Protein AF-V2UEG2-F1 (afdb_monomer_lite)

Organism: NCBI:txid1120928

Radius of gyration: 18.32 Å; chains: 1; bounding box: 55×62×31 Å

Structure (mmCIF, N/CA/C/O backbone):
data_AF-V2UEG2-F1
#
_entry.id   AF-V2UEG2-F1
#
loop_
_atom_site.group_PDB
_atom_site.id
_atom_site.type_symbol
_atom_site.label_atom_id
_atom_site.label_alt_id
_atom_site.label_comp_id
_atom_site.label_asym_id
_atom_site.label_entity_id
_atom_site.label_seq_id
_atom_site.pdbx_PDB_ins_code
_atom_site.Cartn_x
_atom_site.Cartn_y
_atom_site.Cartn_z
_atom_site.occupancy
_atom_site.B_iso_or_equiv
_atom_site.auth_seq_id
_atom_site.auth_comp_id
_atom_site.auth_asym_id
_atom_site.auth_atom_id
_atom_site.pdbx_PDB_model_num
ATOM 1 N N . MET A 1 1 ? 42.027 -47.191 -9.253 1.00 40.72 1 MET A N 1
ATOM 2 C CA . MET A 1 1 ? 41.447 -46.029 -9.965 1.00 40.72 1 MET A CA 1
ATOM 3 C C . MET A 1 1 ? 40.354 -45.423 -9.092 1.00 40.72 1 MET A C 1
ATOM 5 O O . MET A 1 1 ? 39.322 -46.053 -8.906 1.00 40.72 1 MET A O 1
ATOM 9 N N . LYS A 1 2 ? 40.618 -44.278 -8.452 1.00 39.53 2 LYS A N 1
ATOM 10 C CA . LYS A 1 2 ? 39.733 -43.663 -7.448 1.00 39.53 2 LYS A CA 1
ATOM 11 C C . LYS A 1 2 ? 38.808 -42.677 -8.174 1.00 39.53 2 LYS A C 1
ATOM 13 O O . LYS A 1 2 ? 39.273 -41.645 -8.643 1.00 39.53 2 LYS A O 1
ATOM 18 N N . LYS A 1 3 ? 37.536 -43.040 -8.358 1.00 46.53 3 LYS A N 1
ATOM 19 C CA . LYS A 1 3 ? 36.532 -42.182 -9.007 1.00 46.53 3 LYS A CA 1
ATOM 20 C C . LYS A 1 3 ? 36.117 -41.096 -8.013 1.00 46.53 3 LYS A C 1
ATOM 22 O O . LYS A 1 3 ? 35.485 -41.405 -7.009 1.00 46.53 3 LYS A O 1
ATOM 27 N N . ILE A 1 4 ? 36.515 -39.852 -8.263 1.00 55.88 4 ILE A N 1
ATOM 28 C CA . ILE A 1 4 ? 36.034 -38.689 -7.512 1.00 55.88 4 ILE A CA 1
ATOM 29 C C . ILE A 1 4 ? 34.680 -38.315 -8.117 1.00 55.88 4 ILE A C 1
ATOM 31 O O . ILE A 1 4 ? 34.604 -37.914 -9.276 1.00 55.88 4 ILE A O 1
ATOM 35 N N . LEU A 1 5 ? 33.610 -38.527 -7.351 1.00 55.69 5 LEU A N 1
ATOM 36 C CA . LEU A 1 5 ? 32.267 -38.074 -7.698 1.00 55.69 5 LEU A CA 1
ATOM 37 C C . LEU A 1 5 ? 32.170 -36.587 -7.331 1.00 55.69 5 LEU A C 1
ATOM 39 O O . LEU A 1 5 ? 32.090 -36.238 -6.154 1.00 55.69 5 LEU A O 1
ATOM 43 N N . THR A 1 6 ? 32.217 -35.708 -8.326 1.00 53.50 6 THR A N 1
ATOM 44 C CA . THR A 1 6 ? 31.997 -34.272 -8.130 1.00 53.50 6 THR A CA 1
ATOM 45 C C . THR A 1 6 ? 30.493 -34.021 -8.023 1.00 53.50 6 THR A C 1
ATOM 47 O O . THR A 1 6 ? 29.777 -34.094 -9.020 1.00 53.50 6 THR A O 1
ATOM 50 N N . ILE A 1 7 ? 29.997 -33.760 -6.813 1.00 62.03 7 ILE A N 1
ATOM 51 C CA . ILE A 1 7 ? 28.609 -33.340 -6.580 1.00 62.03 7 ILE A CA 1
ATOM 52 C C . ILE A 1 7 ? 28.526 -31.839 -6.873 1.00 62.03 7 ILE A C 1
ATOM 54 O O . ILE A 1 7 ? 29.073 -31.021 -6.135 1.00 62.03 7 ILE A O 1
ATOM 58 N N . LEU A 1 8 ? 27.859 -31.480 -7.971 1.00 59.78 8 LEU A N 1
ATOM 59 C CA . LEU A 1 8 ? 27.563 -30.096 -8.332 1.00 59.78 8 LEU A CA 1
ATOM 60 C C . LEU A 1 8 ? 26.366 -29.619 -7.492 1.00 59.78 8 LEU A C 1
ATOM 62 O O . LEU A 1 8 ? 25.219 -29.948 -7.787 1.00 59.78 8 LEU A O 1
ATOM 66 N N . ALA A 1 9 ? 26.630 -28.884 -6.412 1.00 56.66 9 ALA A N 1
ATOM 67 C CA . ALA A 1 9 ? 25.587 -28.256 -5.608 1.00 56.66 9 ALA A CA 1
ATOM 68 C C . ALA A 1 9 ? 25.004 -27.054 -6.371 1.00 56.66 9 ALA A C 1
ATOM 70 O O . ALA A 1 9 ? 25.629 -25.998 -6.454 1.00 56.66 9 ALA A O 1
ATOM 71 N N . LEU A 1 10 ? 23.807 -27.218 -6.939 1.00 53.31 10 LEU A N 1
ATOM 72 C CA . LEU A 1 10 ? 23.018 -26.110 -7.474 1.00 53.31 10 LEU A CA 1
ATOM 73 C C . LEU A 1 10 ? 22.504 -25.285 -6.284 1.00 53.31 10 LEU A C 1
ATOM 75 O O . LEU A 1 10 ? 21.533 -25.657 -5.626 1.00 53.31 10 LEU A O 1
ATOM 79 N N . THR A 1 11 ? 23.174 -24.182 -5.959 1.00 50.84 11 THR A N 1
ATOM 80 C CA . THR A 1 11 ? 22.665 -23.232 -4.968 1.00 50.84 11 THR A CA 1
ATOM 81 C C . THR A 1 11 ? 21.447 -22.532 -5.560 1.00 50.84 11 THR A C 1
ATOM 83 O O . THR A 1 11 ? 21.584 -21.632 -6.389 1.00 50.84 11 THR A O 1
ATOM 86 N N . ILE A 1 12 ? 20.247 -22.958 -5.162 1.00 57.19 12 ILE A N 1
ATOM 87 C CA . ILE A 1 12 ? 19.021 -22.202 -5.419 1.00 57.19 12 ILE A CA 1
ATOM 88 C C . ILE A 1 12 ? 19.115 -20.943 -4.559 1.00 57.19 12 ILE A C 1
ATOM 90 O O . ILE A 1 12 ? 18.884 -20.980 -3.351 1.00 57.19 12 ILE A O 1
ATOM 94 N N . SER A 1 13 ? 19.514 -19.834 -5.173 1.00 50.00 13 SER A N 1
ATOM 95 C CA . SER A 1 13 ? 19.483 -18.519 -4.544 1.00 50.00 13 SER A CA 1
ATOM 96 C C . SER A 1 13 ? 18.024 -18.153 -4.288 1.00 50.00 13 SER A C 1
ATOM 98 O O . SER A 1 13 ? 17.331 -17.686 -5.189 1.00 50.00 13 SER A O 1
ATOM 100 N N . THR A 1 14 ? 17.530 -18.377 -3.071 1.00 54.19 14 THR A N 1
ATOM 101 C CA . THR A 1 14 ? 16.260 -17.793 -2.647 1.00 54.19 14 THR A CA 1
ATOM 102 C C . THR A 1 14 ? 16.480 -16.288 -2.545 1.00 54.19 14 THR A C 1
ATOM 104 O O . THR A 1 14 ? 17.110 -15.782 -1.617 1.00 54.19 14 THR A O 1
ATOM 107 N N . SER A 1 15 ? 16.018 -15.545 -3.550 1.00 58.00 15 SER A N 1
ATOM 108 C CA . SER A 1 15 ? 15.988 -14.089 -3.494 1.00 58.00 15 SER A CA 1
ATOM 109 C C . SER A 1 15 ? 15.008 -13.680 -2.396 1.00 58.00 15 SER A C 1
ATOM 111 O O . SER A 1 15 ? 13.806 -13.571 -2.624 1.00 58.00 15 SER A O 1
ATOM 113 N N . SER A 1 16 ? 15.517 -13.513 -1.175 1.00 62.62 16 SER A N 1
ATOM 114 C CA . SER A 1 16 ? 14.750 -12.950 -0.072 1.00 62.62 16 SER A CA 1
ATOM 115 C C . SER A 1 16 ? 14.523 -11.472 -0.368 1.00 62.62 16 SER A C 1
ATOM 117 O O . SER A 1 16 ? 15.428 -10.643 -0.260 1.00 62.62 16 SER A O 1
ATOM 119 N N . PHE A 1 17 ? 13.314 -11.141 -0.809 1.00 77.69 17 PHE A N 1
ATOM 120 C CA . PHE A 1 17 ? 12.877 -9.760 -0.926 1.00 77.69 17 PHE A CA 1
ATOM 121 C C . PHE A 1 17 ? 12.668 -9.212 0.487 1.00 77.69 17 PHE A C 1
ATOM 123 O O . PHE A 1 17 ? 11.684 -9.551 1.145 1.00 77.69 17 PHE A O 1
ATOM 130 N N . ALA A 1 18 ? 13.608 -8.397 0.974 1.00 72.06 18 ALA A N 1
ATOM 131 C CA . ALA A 1 18 ? 13.537 -7.821 2.315 1.00 72.06 18 ALA A CA 1
ATOM 132 C C . ALA A 1 18 ? 12.163 -7.162 2.559 1.00 72.06 18 ALA A C 1
ATOM 134 O O . ALA A 1 18 ? 11.683 -6.385 1.736 1.00 72.06 18 ALA A O 1
ATOM 135 N N . GLY A 1 19 ? 11.514 -7.525 3.669 1.00 87.25 19 GLY A N 1
ATOM 136 C CA . GLY A 1 19 ? 10.193 -7.033 4.070 1.00 87.25 19 GLY A CA 1
ATOM 137 C C . GLY A 1 19 ? 8.987 -7.647 3.351 1.00 87.25 19 GLY A C 1
ATOM 138 O O . GLY A 1 19 ? 7.872 -7.503 3.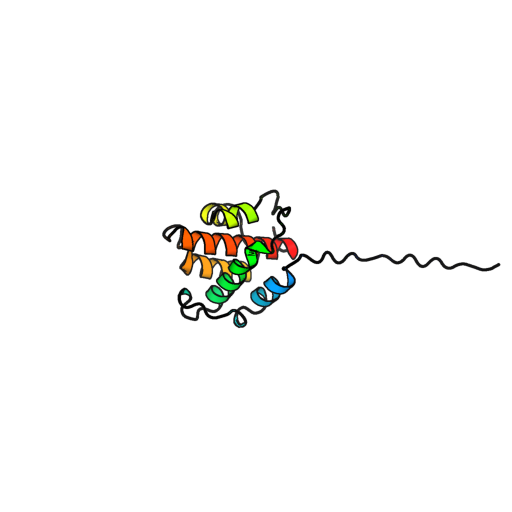847 1.00 87.25 19 GLY A O 1
ATOM 139 N N . LEU A 1 20 ? 9.165 -8.374 2.240 1.00 94.19 20 LEU A N 1
ATOM 140 C CA . LEU A 1 20 ? 8.052 -9.067 1.580 1.00 94.19 20 LEU A CA 1
ATOM 141 C C . LEU A 1 20 ? 7.390 -10.119 2.492 1.00 94.19 20 LEU A C 1
ATOM 143 O O . LEU A 1 20 ? 6.160 -10.152 2.528 1.00 94.19 20 LEU A O 1
ATOM 147 N N . PRO A 1 21 ? 8.123 -10.946 3.271 1.00 94.75 21 PRO A N 1
ATOM 148 C CA . PRO A 1 21 ? 7.489 -11.890 4.194 1.00 94.75 21 PRO A CA 1
ATOM 149 C C . PRO A 1 21 ? 6.563 -11.210 5.213 1.00 94.75 21 PRO A C 1
ATOM 151 O O . PRO A 1 21 ? 5.473 -11.709 5.491 1.00 94.75 21 PRO A O 1
ATOM 154 N N . GLU A 1 22 ? 6.959 -10.056 5.749 1.00 95.44 22 GLU A N 1
ATOM 155 C CA . GLU A 1 22 ? 6.161 -9.258 6.687 1.00 95.44 22 GLU A CA 1
ATOM 156 C C . GLU A 1 22 ? 4.905 -8.686 6.024 1.00 95.44 22 GLU A C 1
ATOM 158 O O . GLU A 1 22 ? 3.807 -8.812 6.575 1.00 95.44 22 GLU A O 1
ATOM 163 N N . MET A 1 23 ? 5.040 -8.149 4.810 1.00 97.56 23 MET A N 1
ATOM 164 C CA . MET A 1 23 ? 3.906 -7.673 4.014 1.00 97.56 23 MET A CA 1
ATOM 165 C C . MET A 1 23 ? 2.911 -8.808 3.751 1.00 97.56 23 MET A C 1
ATOM 167 O O . MET A 1 23 ? 1.704 -8.647 3.944 1.00 97.56 23 MET A O 1
ATOM 171 N N . MET A 1 24 ? 3.421 -9.990 3.395 1.00 97.81 24 MET A N 1
ATOM 172 C CA . MET A 1 24 ? 2.609 -11.168 3.102 1.00 97.81 24 MET A CA 1
ATOM 173 C C . MET A 1 24 ? 1.849 -11.698 4.319 1.00 97.81 24 MET A C 1
ATOM 175 O O . MET A 1 24 ? 0.755 -12.231 4.145 1.00 97.81 24 MET A O 1
ATOM 179 N N . LYS A 1 25 ? 2.349 -11.520 5.551 1.00 97.56 25 LYS A N 1
ATOM 180 C CA . LYS A 1 25 ? 1.587 -11.866 6.768 1.00 97.56 25 LYS A CA 1
ATOM 181 C C . LYS A 1 25 ? 0.282 -11.068 6.842 1.00 97.56 25 LYS A C 1
ATOM 183 O O . LYS A 1 25 ? -0.774 -11.656 7.064 1.00 97.56 25 LYS A O 1
ATOM 188 N N . VAL A 1 26 ? 0.346 -9.757 6.597 1.00 98.25 26 VAL A N 1
ATOM 189 C CA . VAL A 1 26 ? -0.833 -8.873 6.599 1.00 98.25 26 VAL A CA 1
ATOM 190 C C . VAL A 1 26 ? -1.719 -9.134 5.383 1.00 98.25 26 VAL A C 1
ATOM 192 O O . VAL A 1 26 ? -2.930 -9.272 5.530 1.00 98.25 26 VAL A O 1
ATOM 195 N N . TYR A 1 27 ? -1.130 -9.257 4.191 1.00 98.38 27 TYR A N 1
ATOM 196 C CA . TYR A 1 27 ? -1.874 -9.521 2.956 1.00 98.38 27 TYR A CA 1
ATOM 197 C C . TYR A 1 27 ? -2.634 -10.858 3.014 1.00 98.38 27 TYR A C 1
ATOM 199 O O . TYR A 1 27 ? -3.793 -10.949 2.610 1.00 98.38 27 TYR A O 1
ATOM 207 N N . ASN A 1 28 ? -2.022 -11.912 3.561 1.00 98.19 28 ASN A N 1
ATOM 208 C CA . ASN A 1 28 ? -2.672 -13.218 3.690 1.00 98.19 28 ASN A CA 1
ATOM 209 C C . ASN A 1 28 ? -3.680 -13.274 4.837 1.00 98.19 28 ASN A C 1
ATOM 211 O O . ASN A 1 28 ? -4.658 -14.013 4.732 1.00 98.19 28 ASN A O 1
ATOM 215 N N . ASN A 1 29 ? -3.478 -12.487 5.893 1.00 97.94 29 ASN A N 1
ATOM 216 C CA . ASN A 1 29 ? -4.379 -12.428 7.034 1.00 97.94 29 ASN A CA 1
ATOM 217 C C . ASN A 1 29 ? -4.720 -10.978 7.427 1.00 97.94 29 ASN A C 1
ATOM 219 O O . ASN A 1 29 ? -4.227 -10.484 8.440 1.00 97.94 29 ASN A O 1
ATOM 223 N N . PRO A 1 30 ? -5.637 -10.304 6.707 1.00 97.62 30 PRO A N 1
ATOM 224 C CA . PRO A 1 30 ? -6.036 -8.927 7.015 1.00 97.62 30 PRO A CA 1
ATOM 225 C C . PRO A 1 30 ? -6.512 -8.701 8.462 1.00 97.62 30 PRO A C 1
ATOM 227 O O . PRO A 1 30 ? -6.411 -7.597 8.992 1.00 97.62 30 PRO A O 1
ATOM 230 N N . LYS A 1 31 ? -7.001 -9.749 9.143 1.00 97.56 31 LYS A N 1
ATOM 231 C CA . LYS A 1 31 ? -7.436 -9.683 10.548 1.00 97.56 31 LYS A CA 1
ATOM 232 C C . LYS A 1 31 ? -6.283 -9.512 11.541 1.00 97.56 31 LYS A C 1
ATOM 234 O O . LYS A 1 31 ? -6.545 -9.123 12.674 1.00 97.56 31 LYS A O 1
ATOM 239 N N . SER A 1 32 ? -5.037 -9.794 11.151 1.00 96.69 32 SER A N 1
ATOM 240 C CA . SER A 1 32 ? -3.870 -9.558 12.009 1.00 96.69 32 SER A CA 1
ATOM 241 C C . SER A 1 32 ? -3.443 -8.089 12.047 1.00 96.69 32 SER A C 1
ATOM 243 O O . SER A 1 32 ? -2.551 -7.737 12.815 1.00 96.69 32 SER A O 1
ATOM 245 N N . ALA A 1 33 ? -4.024 -7.235 11.199 1.00 97.81 33 ALA A N 1
ATOM 246 C CA . ALA A 1 33 ? -3.688 -5.823 11.159 1.00 97.81 33 ALA A CA 1
ATOM 247 C C . ALA A 1 33 ? -4.180 -5.090 12.424 1.00 97.81 33 ALA A C 1
ATOM 249 O O . ALA A 1 33 ? -5.322 -5.304 12.849 1.00 97.81 33 ALA A O 1
ATOM 250 N N . PRO A 1 34 ? -3.365 -4.194 13.013 1.00 97.69 34 PRO A N 1
ATOM 251 C CA . PRO A 1 34 ? -3.799 -3.349 14.120 1.00 97.69 34 PRO A CA 1
ATOM 252 C C . PRO A 1 34 ? -5.017 -2.499 13.751 1.00 97.69 34 PRO A C 1
ATOM 254 O O . PRO A 1 34 ? -5.160 -2.052 12.612 1.00 97.69 34 PRO A O 1
ATOM 257 N N . GLN A 1 35 ? -5.889 -2.233 14.725 1.00 97.88 35 GLN A N 1
ATOM 258 C CA . GLN A 1 35 ? -7.028 -1.347 14.502 1.00 97.88 35 GLN A CA 1
ATOM 259 C C . GLN A 1 35 ? -6.579 0.110 14.385 1.00 97.88 35 GLN A C 1
ATOM 261 O O . GLN A 1 35 ? -5.861 0.625 15.239 1.00 97.88 35 GLN A O 1
ATOM 266 N N . VAL A 1 36 ? -7.080 0.790 13.357 1.00 97.69 36 VAL A N 1
ATOM 267 C CA . VAL A 1 36 ? -6.874 2.217 13.120 1.00 97.69 36 VAL A CA 1
ATOM 268 C C . VAL A 1 36 ? -8.212 2.926 13.285 1.00 97.69 36 VAL A C 1
ATOM 270 O O . VAL A 1 36 ? -9.207 2.545 12.667 1.00 97.69 36 VAL A O 1
ATOM 273 N N . ALA A 1 37 ? -8.254 3.971 14.116 1.00 97.69 37 ALA A N 1
ATOM 274 C CA . ALA A 1 37 ? -9.499 4.662 14.461 1.00 97.69 37 ALA A CA 1
ATOM 275 C C . ALA A 1 37 ? -10.271 5.144 13.217 1.00 97.69 37 ALA A C 1
ATOM 277 O O . ALA A 1 37 ? -11.474 4.909 13.097 1.00 97.69 37 ALA A O 1
ATOM 278 N N . THR A 1 38 ? -9.564 5.733 12.248 1.00 96.69 38 THR A N 1
ATOM 279 C CA . THR A 1 38 ? -10.136 6.222 10.982 1.00 96.69 38 THR A CA 1
ATOM 280 C C . THR A 1 38 ? -10.805 5.117 10.161 1.00 96.69 38 THR A C 1
ATOM 282 O O . THR A 1 38 ? -11.784 5.388 9.473 1.00 96.69 38 THR A O 1
ATOM 285 N N . CYS A 1 39 ? -10.345 3.870 10.283 1.00 97.88 39 CYS A N 1
ATOM 286 C CA . CYS A 1 39 ? -10.898 2.721 9.570 1.00 97.88 39 CYS A CA 1
ATOM 287 C C . CYS A 1 39 ? -12.184 2.163 10.195 1.00 97.88 39 CYS A C 1
ATOM 289 O O . CYS A 1 39 ? -12.777 1.251 9.625 1.00 97.88 39 CYS A O 1
ATOM 291 N N . LYS A 1 40 ? -12.632 2.657 11.361 1.00 96.56 40 LYS A N 1
ATOM 292 C CA . LYS A 1 40 ? -13.911 2.270 11.995 1.00 96.56 40 LYS A CA 1
ATOM 293 C C . LYS A 1 40 ? -14.141 0.746 12.058 1.00 96.56 40 LYS A C 1
ATOM 295 O O . LYS A 1 40 ? -15.232 0.263 11.775 1.00 96.56 40 LYS A O 1
ATOM 300 N N . ARG A 1 41 ? -13.105 -0.016 12.436 1.00 96.19 41 ARG A N 1
ATOM 301 C CA . ARG A 1 41 ? -13.093 -1.499 12.500 1.00 96.19 41 ARG A CA 1
ATOM 302 C C . ARG A 1 41 ? -13.227 -2.230 11.152 1.00 96.19 41 ARG A C 1
ATOM 304 O O . ARG A 1 41 ? -13.321 -3.454 11.155 1.00 96.19 41 ARG A O 1
ATOM 311 N N . ASN A 1 42 ? -13.170 -1.540 10.013 1.00 98.38 42 ASN A N 1
ATOM 312 C CA . ASN A 1 42 ? -13.089 -2.187 8.705 1.00 98.38 42 ASN A CA 1
ATOM 313 C C . ASN A 1 42 ? -11.753 -2.941 8.577 1.00 98.38 42 ASN A C 1
ATOM 315 O O . ASN A 1 42 ? -10.678 -2.337 8.602 1.00 98.38 42 ASN A O 1
ATOM 319 N N . THR A 1 43 ? -11.826 -4.268 8.448 1.00 98.50 43 THR A N 1
ATOM 320 C CA . THR A 1 43 ? -10.650 -5.147 8.384 1.00 98.50 43 THR A CA 1
ATOM 321 C C . THR A 1 43 ? -9.746 -4.836 7.193 1.00 98.50 43 THR A C 1
ATOM 323 O O . THR A 1 43 ? -8.532 -4.794 7.365 1.00 98.50 43 THR A O 1
ATOM 326 N N . GLN A 1 44 ? -10.314 -4.573 6.014 1.00 98.69 44 GLN A N 1
ATOM 327 C CA . GLN A 1 44 ? -9.526 -4.286 4.813 1.00 98.69 44 GLN A CA 1
ATOM 328 C C . GLN A 1 44 ? -8.834 -2.927 4.909 1.00 98.69 44 GLN A C 1
ATOM 330 O O . GLN A 1 44 ? -7.665 -2.819 4.568 1.00 98.69 44 GLN A O 1
ATOM 335 N N . CYS A 1 45 ? -9.500 -1.915 5.471 1.00 98.75 45 CYS A N 1
ATOM 336 C CA . CYS A 1 45 ? -8.878 -0.614 5.720 1.00 98.75 45 CYS A CA 1
ATOM 337 C C . CYS A 1 45 ? -7.723 -0.725 6.727 1.00 98.75 45 CYS A C 1
ATOM 339 O O . CYS A 1 45 ? -6.641 -0.197 6.483 1.00 98.75 45 CYS A O 1
ATOM 341 N N . ASN A 1 46 ? -7.911 -1.454 7.836 1.00 98.81 46 ASN A N 1
ATOM 342 C CA . ASN A 1 46 ? -6.837 -1.681 8.812 1.00 98.81 46 ASN A CA 1
ATOM 343 C C . ASN A 1 46 ? -5.634 -2.382 8.166 1.00 98.81 46 ASN A C 1
ATOM 345 O O . ASN A 1 46 ? -4.492 -1.971 8.369 1.00 98.81 46 ASN A O 1
ATOM 349 N N . ALA A 1 47 ? -5.889 -3.414 7.358 1.00 98.81 47 ALA A N 1
ATOM 350 C CA . ALA A 1 47 ? -4.853 -4.128 6.622 1.00 98.81 47 ALA A CA 1
ATOM 351 C C . ALA A 1 47 ? -4.160 -3.241 5.584 1.00 98.81 47 ALA A C 1
ATOM 353 O O . ALA A 1 47 ? -2.934 -3.249 5.512 1.00 98.81 47 ALA A O 1
ATOM 354 N N . PHE A 1 48 ? -4.911 -2.419 4.852 1.00 98.88 48 PHE A N 1
ATOM 355 C CA . PHE A 1 48 ? -4.359 -1.443 3.921 1.00 98.88 48 PHE A CA 1
ATOM 356 C C . PHE A 1 48 ? -3.413 -0.463 4.624 1.00 98.88 48 PHE A C 1
ATOM 358 O O . PHE A 1 48 ? -2.298 -0.262 4.156 1.00 98.88 48 PHE A O 1
ATOM 365 N N . VAL A 1 49 ? -3.791 0.088 5.784 1.00 98.81 49 VAL A N 1
ATOM 366 C CA . VAL A 1 49 ? -2.904 0.976 6.562 1.00 98.81 49 VAL A CA 1
ATOM 367 C C . VAL A 1 49 ? -1.667 0.230 7.066 1.00 98.81 49 VAL A C 1
ATOM 369 O O . VAL A 1 49 ? -0.554 0.752 7.003 1.00 98.81 49 VAL A O 1
ATOM 372 N N . ALA A 1 50 ? -1.832 -1.003 7.547 1.00 98.69 50 ALA A N 1
ATOM 373 C CA . ALA A 1 50 ? -0.715 -1.824 8.007 1.00 98.69 50 ALA A CA 1
ATOM 374 C C . ALA A 1 50 ? 0.267 -2.169 6.871 1.00 98.69 50 ALA A C 1
ATOM 376 O O . ALA A 1 50 ? 1.473 -2.240 7.106 1.00 98.69 50 ALA A O 1
ATOM 377 N N . LEU A 1 51 ? -0.228 -2.347 5.644 1.00 98.81 51 LEU A N 1
ATOM 378 C CA . LEU A 1 51 ? 0.594 -2.486 4.442 1.00 98.81 51 LEU A CA 1
ATOM 379 C C . LEU A 1 51 ? 1.242 -1.157 4.052 1.00 98.81 51 LEU A C 1
ATOM 381 O O . LEU A 1 51 ? 2.450 -1.127 3.848 1.00 98.81 51 LEU A O 1
ATOM 385 N N . ALA A 1 52 ? 0.491 -0.053 4.028 1.00 98.75 52 ALA A N 1
ATOM 386 C CA . ALA A 1 52 ? 1.011 1.276 3.715 1.00 98.75 52 ALA A CA 1
ATOM 387 C C . ALA A 1 52 ? 2.208 1.639 4.605 1.00 98.75 52 ALA A C 1
ATOM 389 O O . ALA A 1 52 ? 3.224 2.105 4.102 1.00 98.75 52 ALA A O 1
ATOM 390 N N . ASN A 1 53 ? 2.161 1.319 5.901 1.00 98.44 53 ASN A N 1
ATOM 391 C CA . ASN A 1 53 ? 3.271 1.547 6.835 1.00 98.44 53 ASN A CA 1
ATOM 392 C C . ASN A 1 53 ? 4.563 0.775 6.495 1.00 98.44 53 ASN A C 1
ATOM 394 O O . ASN A 1 53 ? 5.627 1.112 7.010 1.00 98.44 53 ASN A O 1
ATOM 398 N N . GLN A 1 54 ? 4.501 -0.232 5.622 1.00 98.31 54 GLN A N 1
ATOM 399 C CA . GLN A 1 54 ? 5.649 -1.038 5.196 1.00 98.31 54 GLN A CA 1
ATOM 400 C C . GLN A 1 54 ? 6.291 -0.543 3.889 1.00 98.31 54 GLN A C 1
ATOM 402 O O . GLN A 1 54 ? 7.271 -1.133 3.438 1.00 98.31 54 GLN A O 1
ATOM 407 N N . TRP A 1 55 ? 5.817 0.561 3.294 1.00 98.19 55 TRP A N 1
ATOM 408 C CA . TRP A 1 55 ? 6.321 1.080 2.009 1.00 98.19 55 TRP A CA 1
ATOM 409 C C . TRP A 1 55 ? 7.844 1.285 1.966 1.00 98.19 55 TRP A C 1
ATOM 411 O O . TRP A 1 55 ? 8.477 1.138 0.920 1.00 98.19 55 TRP A O 1
ATOM 421 N N . GLN A 1 56 ? 8.461 1.609 3.106 1.00 97.06 56 GLN A N 1
ATOM 422 C CA . GLN A 1 56 ? 9.904 1.842 3.198 1.00 97.06 56 GLN A CA 1
ATOM 423 C C . GLN A 1 56 ? 10.734 0.582 2.946 1.00 97.06 56 GLN A C 1
ATOM 425 O O . GLN A 1 56 ? 11.887 0.713 2.527 1.00 97.06 56 GLN A O 1
ATOM 430 N N . ALA A 1 57 ? 10.159 -0.602 3.171 1.00 96.81 57 ALA A N 1
ATOM 431 C CA . ALA A 1 57 ? 10.829 -1.879 2.965 1.00 96.81 57 ALA A CA 1
ATOM 432 C C . ALA A 1 57 ? 10.958 -2.261 1.480 1.00 96.81 57 ALA A C 1
ATOM 434 O O . ALA A 1 57 ? 11.808 -3.080 1.143 1.00 96.81 57 ALA A O 1
ATOM 435 N N . ILE A 1 58 ? 10.206 -1.617 0.576 1.00 96.69 58 ILE A N 1
ATOM 436 C CA . ILE A 1 58 ? 10.459 -1.715 -0.870 1.00 96.69 58 ILE A CA 1
ATOM 437 C C . ILE A 1 58 ? 11.910 -1.258 -1.130 1.00 96.69 58 ILE A C 1
ATOM 439 O O . ILE A 1 58 ? 12.286 -0.178 -0.670 1.00 96.69 58 ILE A O 1
ATOM 443 N N . PRO A 1 59 ? 12.765 -2.015 -1.838 1.00 95.44 59 PRO A N 1
ATOM 444 C CA . PRO A 1 59 ? 14.148 -1.603 -2.089 1.00 95.44 59 PRO A CA 1
ATOM 445 C C . PRO A 1 59 ? 14.246 -0.278 -2.865 1.00 95.44 59 PRO A C 1
ATOM 447 O O . PRO A 1 59 ? 13.451 -0.010 -3.759 1.00 95.44 59 PRO A O 1
ATOM 450 N N . ASN A 1 60 ? 15.246 0.561 -2.567 1.00 94.94 60 ASN A N 1
ATOM 451 C CA . ASN A 1 60 ? 15.417 1.859 -3.250 1.00 94.94 60 ASN A CA 1
ATOM 452 C C . ASN A 1 60 ? 15.707 1.724 -4.757 1.00 94.94 60 ASN A C 1
ATOM 454 O O . ASN A 1 60 ? 15.386 2.626 -5.526 1.00 94.94 60 ASN A O 1
ATOM 458 N N . ASN A 1 61 ? 16.324 0.616 -5.169 1.00 94.75 61 ASN A N 1
ATOM 459 C CA . ASN A 1 61 ? 16.644 0.300 -6.562 1.00 94.75 61 ASN A CA 1
ATOM 460 C C . ASN A 1 61 ? 15.537 -0.495 -7.275 1.00 94.75 61 ASN A C 1
ATOM 462 O O . ASN A 1 61 ? 15.702 -0.844 -8.441 1.00 94.75 61 ASN A O 1
ATOM 466 N N . TYR A 1 62 ? 14.431 -0.809 -6.596 1.00 95.56 62 TYR A N 1
ATOM 467 C CA . TYR A 1 62 ? 13.329 -1.554 -7.191 1.00 95.56 62 TYR A CA 1
ATOM 468 C C . TYR A 1 62 ? 12.590 -0.720 -8.247 1.00 95.56 62 TYR A C 1
ATOM 470 O O . TYR A 1 62 ? 12.358 0.475 -8.053 1.00 95.56 62 TYR A O 1
ATOM 478 N N . ARG A 1 63 ? 12.197 -1.358 -9.354 1.00 96.62 63 ARG A N 1
ATOM 479 C CA . ARG A 1 63 ? 11.388 -0.759 -10.419 1.00 96.62 63 ARG A CA 1
ATOM 480 C C . ARG A 1 63 ? 10.224 -1.680 -10.753 1.00 96.62 63 ARG A C 1
ATOM 482 O O . ARG A 1 63 ? 10.454 -2.831 -11.107 1.00 96.62 63 ARG A O 1
ATOM 489 N N . TYR A 1 64 ? 9.006 -1.162 -10.663 1.00 96.19 64 TYR A N 1
ATOM 490 C CA . TYR A 1 64 ? 7.798 -1.856 -11.102 1.00 96.19 64 TYR A CA 1
ATOM 491 C C . TYR A 1 64 ? 7.587 -1.529 -12.576 1.00 96.19 64 TYR A C 1
ATOM 493 O O . TYR A 1 64 ? 7.324 -0.375 -12.902 1.00 96.19 64 TYR A O 1
ATOM 501 N N . GLN A 1 65 ? 7.800 -2.499 -13.470 1.00 92.88 65 GLN A N 1
ATOM 502 C CA . GLN A 1 65 ? 7.673 -2.300 -14.925 1.00 92.88 65 GLN A CA 1
ATOM 503 C C . GLN A 1 65 ? 8.460 -1.075 -15.453 1.00 92.88 65 GLN A C 1
ATOM 505 O O . GLN A 1 65 ? 8.014 -0.347 -16.332 1.00 92.88 65 GLN A O 1
ATOM 510 N N . GLY A 1 66 ? 9.640 -0.811 -14.877 1.00 95.38 66 GLY A N 1
ATOM 511 C CA . GLY A 1 66 ? 10.480 0.351 -15.209 1.00 95.38 66 GLY A CA 1
ATOM 512 C C . GLY A 1 66 ? 10.204 1.627 -14.396 1.00 95.38 66 GLY A C 1
ATOM 513 O O . GLY A 1 66 ? 11.028 2.541 -14.417 1.00 95.38 66 GLY A O 1
ATOM 514 N N . PHE A 1 67 ? 9.126 1.681 -13.611 1.00 97.56 67 PHE A N 1
ATOM 515 C CA . PHE A 1 67 ? 8.724 2.849 -12.820 1.00 97.56 67 PHE A CA 1
ATOM 516 C C . PHE A 1 67 ? 9.203 2.789 -11.362 1.00 97.56 67 PHE A C 1
ATOM 518 O O . PHE A 1 67 ? 9.289 1.727 -10.743 1.00 97.56 67 PHE A O 1
ATOM 525 N N . ASP A 1 68 ? 9.504 3.954 -10.783 1.00 98.00 68 ASP A N 1
ATOM 526 C CA . ASP A 1 68 ? 9.923 4.095 -9.382 1.00 98.00 68 ASP A CA 1
ATOM 527 C C . ASP A 1 68 ? 8.715 4.342 -8.461 1.00 98.00 68 ASP A C 1
ATOM 529 O O . ASP A 1 68 ? 8.482 5.454 -7.976 1.00 98.00 68 ASP A O 1
ATOM 533 N N . ILE A 1 69 ? 7.947 3.281 -8.201 1.00 98.25 69 ILE A N 1
ATOM 534 C CA . ILE A 1 69 ? 6.743 3.361 -7.360 1.00 98.25 69 ILE A CA 1
ATOM 535 C C . ILE A 1 69 ? 7.058 3.738 -5.905 1.00 98.25 69 ILE A C 1
ATOM 537 O O . ILE A 1 69 ? 6.226 4.331 -5.220 1.00 98.25 69 ILE A O 1
ATOM 541 N N . LYS A 1 70 ? 8.283 3.469 -5.423 1.00 98.12 70 LYS A N 1
ATOM 542 C CA . LYS A 1 70 ? 8.716 3.882 -4.080 1.00 98.12 70 LYS A CA 1
ATOM 543 C C . LYS A 1 70 ? 8.885 5.396 -4.003 1.00 98.12 70 LYS A C 1
ATOM 545 O O . LYS A 1 70 ? 8.485 6.013 -3.013 1.00 98.12 70 LYS A O 1
ATOM 550 N N . LYS A 1 71 ? 9.472 6.010 -5.032 1.00 98.38 71 LYS A N 1
ATOM 551 C CA . LYS A 1 71 ? 9.569 7.469 -5.134 1.00 98.38 71 LYS A CA 1
ATOM 552 C C . LYS A 1 71 ? 8.181 8.107 -5.183 1.00 98.38 71 LYS A C 1
ATOM 554 O O . LYS A 1 71 ? 7.959 9.065 -4.445 1.00 98.38 71 LYS A O 1
ATOM 559 N N . GLN A 1 72 ? 7.255 7.549 -5.962 1.00 98.44 72 GLN A N 1
ATOM 560 C CA . GLN A 1 72 ? 5.869 8.032 -6.032 1.00 98.44 72 GLN A CA 1
ATOM 561 C C . GLN A 1 72 ? 5.160 7.932 -4.671 1.00 98.44 72 GLN A C 1
ATOM 563 O O . GLN A 1 72 ? 4.616 8.922 -4.180 1.00 98.44 72 GLN A O 1
ATOM 568 N N . ALA A 1 73 ? 5.282 6.794 -3.978 1.00 98.50 73 ALA A N 1
ATOM 569 C CA . ALA A 1 73 ? 4.776 6.629 -2.613 1.00 98.50 73 ALA A CA 1
ATOM 570 C C . ALA A 1 73 ? 5.365 7.650 -1.627 1.00 98.50 73 ALA A C 1
ATOM 572 O O . ALA A 1 73 ? 4.645 8.224 -0.809 1.00 98.50 73 ALA A O 1
ATOM 573 N N . LYS A 1 74 ? 6.675 7.922 -1.711 1.00 98.31 74 LYS A N 1
ATOM 574 C CA . LYS A 1 74 ? 7.342 8.935 -0.878 1.00 98.31 74 LYS A CA 1
ATOM 575 C C . LYS A 1 74 ? 6.810 10.345 -1.152 1.00 98.31 74 LYS A C 1
ATOM 577 O O . LYS A 1 74 ? 6.678 11.135 -0.217 1.00 98.31 74 LYS A O 1
ATOM 582 N N . GLN A 1 75 ? 6.533 10.664 -2.414 1.00 98.12 75 GLN A N 1
ATOM 583 C CA . GLN A 1 75 ? 5.958 11.946 -2.831 1.00 98.12 75 GLN A CA 1
ATOM 584 C C . GLN A 1 75 ? 4.483 12.077 -2.427 1.00 98.12 75 GLN A C 1
ATOM 586 O O . GLN A 1 75 ? 4.002 13.193 -2.249 1.00 98.12 75 GLN A O 1
ATOM 591 N N . GLY A 1 76 ? 3.807 10.952 -2.186 1.00 98.12 76 GLY A N 1
ATOM 592 C CA . GLY A 1 76 ? 2.374 10.904 -1.932 1.00 98.12 76 GLY A CA 1
ATOM 593 C C . GLY A 1 76 ? 1.550 11.007 -3.212 1.00 98.12 76 GLY A C 1
ATOM 594 O O . GLY A 1 76 ? 0.448 11.532 -3.163 1.00 98.12 76 GLY A O 1
ATOM 595 N N . ASP A 1 77 ? 2.092 10.536 -4.337 1.00 98.06 77 ASP A N 1
ATOM 596 C CA . ASP A 1 77 ? 1.438 10.531 -5.650 1.00 98.06 77 ASP A CA 1
ATOM 597 C C . ASP A 1 77 ? 0.393 9.403 -5.736 1.00 98.06 77 ASP A C 1
ATOM 599 O O . ASP A 1 77 ? 0.608 8.363 -6.362 1.00 98.06 77 ASP A O 1
ATOM 603 N N . GLY A 1 78 ? -0.724 9.577 -5.022 1.00 97.62 78 GLY A N 1
ATOM 604 C CA . GLY A 1 78 ? -1.823 8.613 -4.990 1.00 97.62 78 GLY A CA 1
ATOM 605 C C . GLY A 1 78 ? -2.560 8.569 -6.323 1.00 97.62 78 GLY A C 1
ATOM 606 O O . GLY A 1 78 ? -2.837 7.485 -6.832 1.00 97.62 78 GLY A O 1
ATOM 607 N N . TYR A 1 79 ? -2.799 9.738 -6.926 1.00 97.25 79 TYR A N 1
ATOM 608 C CA . TYR A 1 79 ? -3.366 9.845 -8.270 1.00 97.25 79 TYR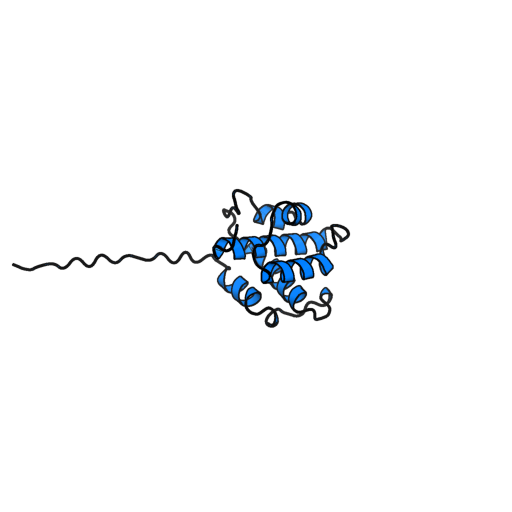 A CA 1
ATOM 609 C C . TYR A 1 79 ? -2.546 9.087 -9.323 1.00 97.25 79 TYR A C 1
ATOM 611 O O . TYR A 1 79 ? -3.103 8.255 -10.043 1.00 97.25 79 TYR A O 1
ATOM 619 N N . GLY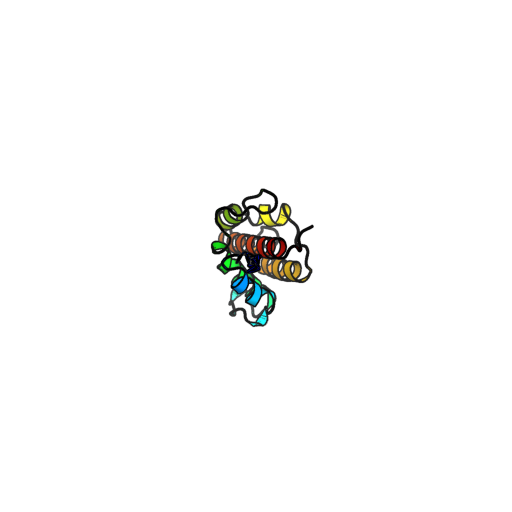 A 1 80 ? -1.235 9.337 -9.416 1.00 97.50 80 GLY A N 1
ATOM 620 C CA . GLY A 1 80 ? -0.380 8.723 -10.431 1.00 97.50 80 GLY A CA 1
ATOM 621 C C . GLY A 1 80 ? -0.285 7.209 -10.282 1.00 97.50 80 GLY A C 1
ATOM 622 O O . GLY A 1 80 ? -0.382 6.494 -11.277 1.00 97.50 80 GLY A O 1
ATOM 623 N N . LEU A 1 81 ? -0.186 6.703 -9.048 1.00 98.00 81 LEU A N 1
ATOM 624 C CA . LEU A 1 81 ? -0.202 5.261 -8.792 1.00 98.00 81 LEU A CA 1
ATOM 625 C C . LEU A 1 81 ? -1.561 4.626 -9.136 1.00 98.00 81 LEU A C 1
ATOM 627 O O . LEU A 1 81 ? -1.591 3.568 -9.757 1.00 98.00 81 LEU A O 1
ATOM 631 N N . ASN A 1 82 ? -2.674 5.276 -8.784 1.00 97.25 82 ASN A N 1
ATOM 632 C CA . ASN A 1 82 ? -4.025 4.753 -9.011 1.00 97.25 82 ASN A CA 1
ATOM 633 C C . ASN A 1 82 ? -4.445 4.767 -10.488 1.00 97.25 82 ASN A C 1
ATOM 635 O O . ASN A 1 82 ? -5.202 3.912 -10.934 1.00 97.25 82 ASN A O 1
ATOM 639 N N . LYS A 1 83 ? -3.994 5.765 -11.255 1.00 96.44 83 LYS A N 1
ATOM 640 C CA . LYS A 1 83 ? -4.323 5.895 -12.683 1.00 96.44 83 LYS A CA 1
ATOM 641 C C . LYS A 1 83 ? -3.303 5.226 -13.599 1.00 96.44 83 LYS A C 1
ATOM 643 O O . LYS A 1 83 ? -3.652 4.915 -14.734 1.00 96.44 83 LYS A O 1
ATOM 648 N N . GLY A 1 84 ? -2.068 5.049 -13.133 1.00 95.75 84 GLY A N 1
ATOM 649 C CA . GLY A 1 84 ? -0.969 4.501 -13.925 1.00 95.75 84 GLY A CA 1
ATOM 650 C C . GLY A 1 84 ? -0.886 2.978 -13.923 1.00 95.75 84 GLY A C 1
ATOM 651 O O . GLY A 1 84 ? -0.306 2.419 -14.849 1.00 95.75 84 GLY A O 1
ATOM 652 N N . PHE A 1 85 ? -1.459 2.306 -12.920 1.00 96.44 85 PHE A N 1
ATOM 653 C CA . PHE A 1 85 ? -1.308 0.863 -12.735 1.00 96.44 85 PHE A CA 1
ATOM 654 C C . PHE A 1 85 ? -2.633 0.186 -12.387 1.00 96.44 85 PHE A C 1
ATOM 656 O O . PHE A 1 85 ? -3.589 0.826 -11.957 1.00 96.44 85 PHE A O 1
ATOM 663 N N . SER A 1 86 ? -2.689 -1.128 -12.588 1.00 95.56 86 SER A N 1
ATOM 664 C CA . SER A 1 86 ? -3.825 -1.972 -12.212 1.00 95.56 86 SER A CA 1
ATOM 665 C C . SER A 1 86 ? -3.358 -3.074 -11.276 1.00 95.56 86 SER A C 1
ATOM 667 O O . SER A 1 86 ? -2.239 -3.567 -11.410 1.00 95.56 86 SER A O 1
ATOM 669 N N . LEU A 1 87 ? -4.227 -3.451 -10.342 1.00 97.62 87 LEU A N 1
ATOM 670 C CA . LEU A 1 87 ? -4.011 -4.605 -9.480 1.00 97.62 87 LEU A CA 1
ATOM 671 C C . LEU A 1 87 ? -4.581 -5.854 -10.157 1.00 97.62 87 LEU A C 1
ATOM 673 O O . LEU A 1 87 ? -5.612 -5.796 -10.830 1.00 97.62 87 LEU A O 1
ATOM 677 N N . ALA A 1 88 ? -3.883 -6.971 -10.015 1.00 96.88 88 ALA A N 1
ATOM 678 C CA . ALA A 1 88 ? -4.203 -8.219 -10.691 1.00 96.88 88 ALA A CA 1
ATOM 679 C C . ALA A 1 88 ? -5.128 -9.135 -9.888 1.00 96.88 88 ALA A C 1
ATOM 681 O O . ALA A 1 88 ? -5.816 -9.984 -10.450 1.00 96.88 88 ALA A O 1
ATOM 682 N N . THR A 1 89 ? -5.149 -8.976 -8.567 1.00 97.75 89 THR A N 1
ATOM 683 C CA . THR A 1 89 ? -5.900 -9.854 -7.670 1.00 97.75 89 THR A CA 1
ATOM 684 C C . THR A 1 89 ? -7.103 -9.148 -7.051 1.00 97.75 89 THR A C 1
ATOM 686 O O . THR A 1 89 ? -7.018 -7.995 -6.619 1.00 97.75 89 THR A O 1
ATOM 689 N N . ASP A 1 90 ? -8.211 -9.879 -6.883 1.00 97.94 90 ASP A N 1
ATOM 690 C CA . ASP A 1 90 ? -9.392 -9.397 -6.147 1.00 97.94 90 ASP A CA 1
ATOM 691 C C . ASP A 1 90 ? -9.029 -8.949 -4.730 1.00 97.94 90 ASP A C 1
ATOM 693 O O . ASP A 1 90 ? -9.572 -7.983 -4.199 1.00 97.94 90 ASP A O 1
ATOM 697 N N . LYS A 1 91 ? -8.066 -9.636 -4.102 1.00 98.12 91 LYS A N 1
ATOM 698 C CA . LYS A 1 91 ? -7.625 -9.301 -2.749 1.00 98.12 91 LYS A CA 1
ATOM 699 C C . LYS A 1 91 ? -6.894 -7.961 -2.703 1.00 98.12 91 LYS A C 1
ATOM 701 O O . LYS A 1 91 ? -7.190 -7.154 -1.823 1.00 98.12 91 LYS A O 1
ATOM 706 N N . ALA A 1 92 ? -5.950 -7.716 -3.614 1.00 98.31 92 ALA A N 1
ATOM 707 C CA . ALA A 1 92 ? -5.277 -6.423 -3.674 1.00 98.31 92 ALA A CA 1
ATOM 708 C C . ALA A 1 92 ? -6.272 -5.312 -4.031 1.00 98.31 92 ALA A C 1
ATOM 710 O O . ALA A 1 92 ? -6.242 -4.253 -3.406 1.00 98.31 92 ALA A O 1
ATOM 711 N N . THR A 1 93 ? -7.202 -5.585 -4.948 1.00 98.50 93 THR A N 1
ATOM 712 C CA . THR A 1 93 ? -8.284 -4.663 -5.315 1.00 98.50 93 THR A CA 1
ATOM 713 C C . THR A 1 93 ? -9.137 -4.294 -4.102 1.00 98.50 93 THR A C 1
ATOM 715 O O . THR A 1 93 ? -9.242 -3.117 -3.777 1.00 98.50 93 THR A O 1
ATOM 718 N N . ALA A 1 94 ? -9.632 -5.270 -3.336 1.00 98.69 94 ALA A N 1
ATOM 719 C CA . ALA A 1 94 ? -10.442 -5.015 -2.141 1.00 98.69 94 ALA A CA 1
ATOM 720 C C . ALA A 1 94 ? -9.689 -4.229 -1.048 1.00 98.69 94 ALA A C 1
ATOM 722 O O . ALA A 1 94 ? -10.273 -3.394 -0.351 1.00 98.69 94 ALA A O 1
ATOM 723 N N . LEU A 1 95 ? -8.385 -4.482 -0.880 1.00 98.81 95 LEU A N 1
ATOM 724 C CA . LEU A 1 95 ? -7.532 -3.699 0.021 1.00 98.81 95 LEU A CA 1
ATOM 725 C C . LEU A 1 95 ? -7.398 -2.253 -0.472 1.00 98.81 95 LEU A C 1
ATOM 727 O O . LEU A 1 95 ? -7.561 -1.322 0.317 1.00 98.81 95 LEU A O 1
ATOM 731 N N . SER A 1 96 ? -7.134 -2.071 -1.768 1.00 98.62 96 SER A N 1
ATOM 732 C CA . SER A 1 96 ? -7.019 -0.760 -2.408 1.00 98.62 96 SER A CA 1
ATOM 733 C C . SER A 1 96 ? -8.316 0.038 -2.315 1.00 98.62 96 SER A C 1
ATOM 735 O O . SER A 1 96 ? -8.279 1.187 -1.895 1.00 98.62 96 SER A O 1
ATOM 737 N N . GLU A 1 97 ? -9.469 -0.569 -2.595 1.00 98.56 97 GLU A N 1
ATOM 738 C CA . GLU A 1 97 ? -10.784 0.074 -2.496 1.00 98.56 97 GLU A CA 1
ATOM 739 C C . GLU A 1 97 ? -11.093 0.540 -1.068 1.00 98.56 97 GLU A C 1
ATOM 741 O O . GLU A 1 97 ? -11.603 1.641 -0.854 1.00 98.56 97 GLU A O 1
ATOM 746 N N . ALA A 1 98 ? -10.763 -0.263 -0.052 1.00 98.56 98 ALA A N 1
ATOM 747 C CA . ALA A 1 98 ? -10.908 0.158 1.341 1.00 98.56 98 ALA A CA 1
ATOM 748 C C . ALA A 1 98 ? -9.978 1.337 1.688 1.00 98.56 98 ALA A C 1
ATOM 750 O O . ALA A 1 98 ? -10.363 2.233 2.452 1.00 98.56 98 ALA A O 1
ATOM 751 N N . GLY A 1 99 ? -8.774 1.341 1.110 1.00 98.56 99 GLY A N 1
ATOM 752 C CA . GLY A 1 99 ? -7.827 2.448 1.160 1.00 98.56 99 GLY A CA 1
ATOM 753 C C . GLY A 1 99 ? -8.372 3.711 0.496 1.00 98.56 99 GLY A C 1
ATOM 754 O O . GLY A 1 99 ? -8.395 4.765 1.131 1.00 98.56 99 GLY A O 1
ATOM 755 N N . ASP A 1 100 ? -8.868 3.602 -0.736 1.00 98.50 100 ASP A N 1
ATOM 756 C CA . ASP A 1 100 ? -9.432 4.706 -1.510 1.00 98.50 100 ASP A CA 1
ATOM 757 C C . ASP A 1 100 ? -10.580 5.363 -0.748 1.00 98.50 100 ASP A C 1
ATOM 759 O O . ASP A 1 100 ? -10.485 6.535 -0.381 1.00 98.50 100 ASP A O 1
ATOM 763 N N . ASN A 1 101 ? -11.589 4.577 -0.364 1.00 98.12 101 ASN A N 1
ATOM 764 C CA . ASN A 1 101 ? -12.766 5.046 0.371 1.00 98.12 101 ASN A CA 1
ATOM 765 C C . ASN A 1 101 ? -12.433 5.833 1.654 1.00 98.12 101 ASN A C 1
ATOM 767 O O . ASN A 1 101 ? -13.234 6.648 2.113 1.00 98.12 101 ASN A O 1
ATOM 771 N N . THR A 1 102 ? -11.264 5.596 2.256 1.00 98.19 102 THR A N 1
ATOM 772 C CA . THR A 1 102 ? -10.865 6.222 3.525 1.00 98.19 102 THR A CA 1
ATOM 773 C C . THR A 1 102 ? -9.873 7.375 3.342 1.00 98.19 102 THR A C 1
ATOM 775 O O . THR A 1 102 ? -9.929 8.377 4.072 1.00 98.19 102 THR A O 1
ATOM 778 N N . PHE A 1 103 ? -8.943 7.235 2.396 1.00 98.44 103 PHE A N 1
ATOM 779 C CA . PHE A 1 103 ? -7.735 8.054 2.308 1.00 98.44 103 PHE A CA 1
ATOM 780 C C . PHE A 1 103 ? -7.577 8.819 0.994 1.00 98.44 103 PHE A C 1
ATOM 782 O O . PHE A 1 103 ? -6.800 9.770 0.966 1.00 98.44 103 PHE A O 1
ATOM 789 N N . TYR A 1 104 ? -8.316 8.479 -0.059 1.00 97.69 104 TYR A N 1
ATOM 790 C CA . TYR A 1 104 ? -8.188 9.149 -1.353 1.00 97.69 104 TYR A CA 1
ATOM 791 C C . TYR A 1 104 ? -9.523 9.686 -1.865 1.00 97.69 104 TYR A C 1
ATOM 793 O O . TYR A 1 104 ? -9.609 10.872 -2.187 1.00 97.69 104 TYR A O 1
ATOM 801 N N . SER A 1 105 ? -10.578 8.870 -1.835 1.00 95.44 105 SER A N 1
ATOM 802 C CA . SER A 1 105 ? -11.946 9.198 -2.240 1.0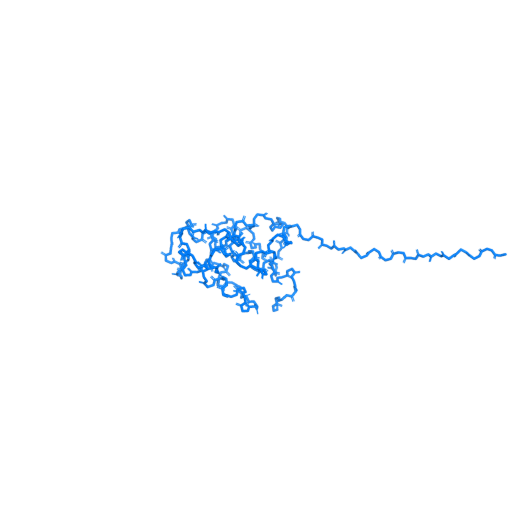0 95.44 105 SER A CA 1
ATOM 803 C C . SER A 1 105 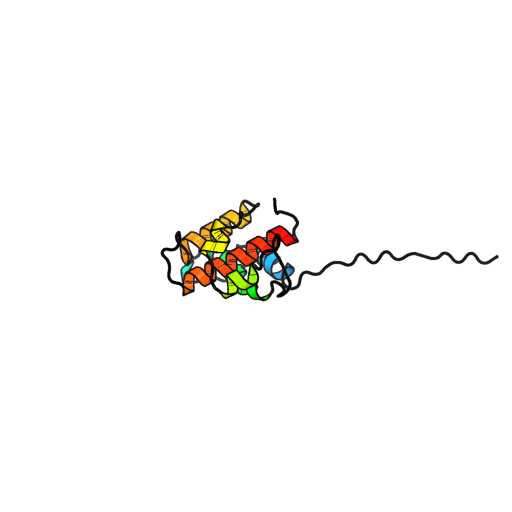? -11.960 9.919 -3.588 1.00 95.44 105 SER A C 1
ATOM 805 O O . SER A 1 105 ? -12.489 11.031 -3.703 1.00 95.44 105 SER A O 1
ATOM 807 N N . GLY A 1 106 ? -11.283 9.328 -4.577 1.00 91.56 106 GLY A N 1
ATOM 808 C CA . GLY A 1 106 ? -11.139 9.906 -5.916 1.00 91.56 106 GLY A CA 1
ATOM 809 C C . GLY A 1 106 ? -10.344 11.220 -5.975 1.00 91.56 106 GLY A C 1
ATOM 810 O O . GLY A 1 106 ? -10.594 12.037 -6.856 1.00 91.56 106 GLY A O 1
ATOM 811 N N . GLY A 1 107 ? -9.423 11.456 -5.036 1.00 92.75 107 GLY A N 1
ATOM 812 C CA . GLY A 1 107 ? -8.586 12.664 -4.975 1.00 92.75 107 GLY A CA 1
ATOM 813 C C . GLY A 1 107 ? -9.185 13.835 -4.194 1.00 92.75 107 GLY A C 1
ATOM 814 O O . GLY A 1 107 ? -8.645 14.936 -4.225 1.00 92.75 107 GLY A O 1
ATOM 815 N N . SER A 1 108 ? -10.290 13.619 -3.478 1.00 95.31 108 SER A N 1
ATOM 816 C CA . SER A 1 108 ? -10.947 14.661 -2.671 1.00 95.31 108 SER A CA 1
ATOM 817 C C . SER A 1 108 ? -10.388 14.800 -1.248 1.00 95.31 108 SER A C 1
ATOM 819 O O . SER A 1 108 ? -10.755 15.725 -0.522 1.00 95.31 108 SER A O 1
ATOM 821 N N . GLN A 1 109 ? -9.527 13.876 -0.813 1.00 96.38 109 GLN A N 1
ATOM 822 C CA . GLN A 1 109 ? -8.934 13.892 0.526 1.00 96.38 109 GLN A CA 1
ATOM 823 C C . GLN A 1 109 ? -7.704 14.809 0.621 1.00 96.38 109 GLN A C 1
ATOM 825 O O . GLN A 1 109 ? -7.156 15.281 -0.369 1.00 96.38 109 GLN A O 1
ATOM 830 N N . SER A 1 110 ? -7.253 15.072 1.851 1.00 97.56 110 SER A N 1
ATOM 831 C CA . SER A 1 110 ? -6.056 15.882 2.083 1.00 97.56 110 SER A CA 1
ATOM 832 C C . SER A 1 110 ? -4.784 15.190 1.586 1.00 97.56 110 SER A C 1
ATOM 834 O O . SER A 1 110 ? -4.679 13.966 1.621 1.00 97.56 110 SER A O 1
ATOM 836 N N . VAL A 1 111 ? -3.760 15.985 1.262 1.00 97.06 111 VAL A N 1
ATOM 837 C CA . VAL A 1 111 ? -2.421 15.504 0.860 1.00 97.06 111 VAL A CA 1
ATOM 838 C C . VAL A 1 111 ? -1.849 14.469 1.840 1.00 97.06 111 VAL A C 1
ATOM 840 O O . VAL A 1 111 ? -1.212 13.497 1.441 1.00 97.06 111 VAL A O 1
ATOM 843 N N . ALA A 1 112 ? -2.085 14.650 3.143 1.00 97.94 112 ALA A N 1
ATOM 844 C CA . ALA A 1 112 ? -1.622 13.711 4.162 1.00 97.94 112 ALA A CA 1
ATOM 845 C C . ALA A 1 112 ? -2.300 12.337 4.046 1.00 97.94 112 ALA A C 1
ATOM 847 O O . ALA A 1 112 ? -1.644 11.314 4.233 1.00 97.94 112 ALA A O 1
ATOM 848 N N . LYS A 1 113 ? -3.598 12.310 3.726 1.00 98.25 113 LYS A N 1
ATOM 849 C CA . LYS A 1 113 ? -4.333 11.065 3.507 1.00 98.25 113 LYS A CA 1
ATOM 850 C C . LYS A 1 113 ? -3.981 10.440 2.160 1.00 98.25 113 LYS A C 1
ATOM 852 O O . LYS A 1 113 ? -3.694 9.248 2.123 1.00 98.25 113 LYS A O 1
ATOM 857 N N . GLU A 1 114 ? -3.889 11.234 1.095 1.00 98.50 114 GLU A N 1
ATOM 858 C CA . GLU A 1 114 ? -3.467 10.732 -0.215 1.00 98.50 114 GLU A CA 1
ATOM 859 C C . GLU A 1 114 ? -2.088 10.068 -0.138 1.00 98.50 114 GLU A C 1
ATOM 861 O O . GLU A 1 114 ? -1.872 9.013 -0.726 1.00 98.50 114 GLU A O 1
ATOM 866 N N . ARG A 1 115 ? -1.170 10.604 0.674 1.00 98.69 115 ARG A N 1
ATOM 867 C CA . ARG A 1 115 ? 0.124 9.957 0.911 1.00 98.69 115 ARG A CA 1
ATOM 868 C C . ARG A 1 115 ? -0.003 8.545 1.491 1.00 98.69 115 ARG A C 1
ATOM 870 O O . ARG A 1 115 ? 0.741 7.666 1.065 1.00 98.69 115 ARG A O 1
ATOM 877 N N . ILE A 1 116 ? -0.920 8.313 2.433 1.00 98.75 116 ILE A N 1
ATOM 878 C CA . ILE A 1 116 ? -1.178 6.967 2.982 1.00 98.75 116 ILE A CA 1
ATOM 879 C C . ILE A 1 116 ? -1.685 6.049 1.867 1.00 98.75 116 ILE A C 1
ATOM 881 O O . ILE A 1 116 ? -1.237 4.908 1.751 1.00 98.75 116 ILE A O 1
ATOM 885 N N . PHE A 1 117 ? -2.576 6.560 1.016 1.00 98.81 117 PHE A N 1
ATOM 886 C CA . PHE A 1 117 ? -3.083 5.817 -0.130 1.00 98.81 117 PHE A CA 1
ATOM 887 C C . PHE A 1 117 ? -1.970 5.445 -1.122 1.00 98.81 117 PHE A C 1
ATOM 889 O O . PHE A 1 117 ? -1.813 4.273 -1.455 1.00 98.81 117 PHE A O 1
ATOM 896 N N . ALA A 1 118 ? -1.123 6.405 -1.500 1.00 98.81 118 ALA A N 1
ATOM 897 C CA . ALA A 1 118 ? 0.031 6.186 -2.371 1.00 98.81 118 ALA A CA 1
ATOM 898 C C . ALA A 1 118 ? 0.987 5.113 -1.817 1.00 98.81 118 ALA A C 1
ATOM 900 O O . ALA A 1 118 ? 1.454 4.233 -2.538 1.00 98.81 118 ALA A O 1
ATOM 901 N N . GLN A 1 119 ? 1.263 5.157 -0.513 1.00 98.88 119 GLN A N 1
ATOM 902 C CA . GLN A 1 119 ? 2.116 4.177 0.161 1.00 98.88 119 GLN A CA 1
ATOM 903 C C . GLN A 1 119 ? 1.516 2.769 0.141 1.00 98.88 119 GLN A C 1
ATOM 905 O O . GLN A 1 119 ? 2.236 1.807 -0.125 1.00 98.88 119 GLN A O 1
ATOM 910 N N . GLY A 1 120 ? 0.208 2.646 0.378 1.00 98.75 120 GLY A N 1
ATOM 911 C CA . GLY A 1 120 ? -0.494 1.367 0.294 1.00 98.75 120 GLY A CA 1
ATOM 912 C C . GLY A 1 120 ? -0.496 0.796 -1.124 1.00 98.75 120 GLY A C 1
ATOM 913 O O . GLY A 1 120 ? -0.140 -0.368 -1.301 1.00 98.75 120 GLY A O 1
ATOM 914 N N . LEU A 1 121 ? -0.793 1.618 -2.137 1.00 98.81 121 LEU A N 1
ATOM 915 C CA . LEU A 1 121 ? -0.753 1.201 -3.543 1.00 98.81 121 LEU A CA 1
ATOM 916 C C . LEU A 1 121 ? 0.625 0.678 -3.951 1.00 98.81 121 LEU A C 1
ATOM 918 O O . LEU A 1 121 ? 0.721 -0.396 -4.536 1.00 98.81 121 LEU A O 1
ATOM 922 N N . ALA A 1 122 ? 1.701 1.385 -3.597 1.00 98.75 122 ALA A N 1
ATOM 923 C CA . ALA A 1 122 ? 3.048 0.935 -3.936 1.00 98.75 122 ALA A CA 1
ATOM 924 C C . ALA A 1 122 ? 3.400 -0.418 -3.297 1.00 98.75 122 ALA A C 1
ATOM 926 O O . ALA A 1 122 ? 4.079 -1.233 -3.918 1.00 98.75 122 ALA A O 1
ATOM 927 N N . VAL A 1 123 ? 2.929 -0.683 -2.075 1.00 98.75 123 VAL A N 1
ATOM 928 C CA . VAL A 1 123 ? 3.132 -1.982 -1.419 1.00 98.75 123 VAL A CA 1
ATOM 929 C C . VAL A 1 123 ? 2.320 -3.081 -2.096 1.00 98.75 123 VAL A C 1
ATOM 931 O O . VAL A 1 123 ? 2.856 -4.164 -2.309 1.00 98.75 123 VAL A O 1
ATOM 934 N N . LEU A 1 124 ? 1.070 -2.816 -2.481 1.00 98.75 124 LEU A N 1
ATOM 935 C CA . LEU A 1 124 ? 0.248 -3.790 -3.206 1.00 98.75 124 LEU A CA 1
ATOM 936 C C . LEU A 1 124 ? 0.863 -4.143 -4.567 1.00 98.75 124 LEU A C 1
ATOM 938 O O . LEU A 1 124 ? 1.039 -5.322 -4.857 1.00 98.75 124 LEU A O 1
ATOM 942 N N . LEU A 1 125 ? 1.287 -3.143 -5.345 1.00 98.50 125 LEU A N 1
ATOM 943 C CA . LEU A 1 125 ? 1.976 -3.350 -6.625 1.00 98.50 125 LEU A CA 1
ATOM 944 C C . LEU A 1 125 ? 3.271 -4.155 -6.450 1.00 98.50 125 LEU A C 1
ATOM 946 O O . LEU A 1 125 ? 3.542 -5.082 -7.210 1.00 98.50 125 LEU A O 1
ATOM 950 N N . TYR A 1 126 ? 4.055 -3.841 -5.414 1.00 98.00 126 TYR A N 1
ATOM 951 C CA . TYR A 1 126 ? 5.266 -4.590 -5.086 1.00 98.00 126 TYR A CA 1
ATOM 952 C C . TYR A 1 126 ? 4.970 -6.050 -4.721 1.00 98.00 126 TYR A C 1
ATOM 954 O O . TYR A 1 126 ? 5.672 -6.947 -5.183 1.00 98.00 126 TYR A O 1
ATOM 962 N N . ILE A 1 127 ? 3.935 -6.302 -3.913 1.00 97.88 127 ILE A N 1
ATOM 963 C CA . ILE A 1 127 ? 3.503 -7.660 -3.558 1.00 97.88 127 ILE A CA 1
ATOM 964 C C . ILE A 1 127 ? 3.144 -8.445 -4.818 1.00 97.88 127 ILE A C 1
ATOM 966 O O . ILE A 1 127 ? 3.638 -9.558 -4.985 1.00 97.88 127 ILE A O 1
ATOM 970 N N . GLU A 1 128 ? 2.314 -7.889 -5.700 1.00 97.50 128 GLU A N 1
ATOM 971 C CA . GLU A 1 128 ? 1.875 -8.607 -6.899 1.00 97.50 128 GLU A CA 1
ATOM 972 C C . GLU A 1 128 ? 3.045 -8.911 -7.841 1.00 97.50 128 GLU A C 1
ATOM 974 O O . GLU A 1 128 ? 3.189 -10.055 -8.270 1.00 97.50 128 GLU A O 1
ATOM 979 N N . ASP A 1 129 ? 3.944 -7.950 -8.081 1.00 96.75 129 ASP A N 1
ATOM 980 C CA . ASP A 1 129 ? 5.150 -8.171 -8.896 1.00 96.75 129 ASP A CA 1
ATOM 981 C C . ASP A 1 129 ? 6.047 -9.258 -8.298 1.00 96.75 129 ASP A C 1
ATOM 983 O O . ASP A 1 129 ? 6.465 -10.187 -8.988 1.00 96.75 129 ASP A O 1
ATOM 987 N N . LYS A 1 130 ? 6.315 -9.202 -6.987 1.00 95.62 130 LYS A N 1
ATOM 988 C CA . LYS A 1 130 ? 7.219 -10.170 -6.344 1.00 95.62 130 LYS A CA 1
ATOM 989 C C . LYS A 1 130 ? 6.662 -11.573 -6.221 1.00 95.62 130 LYS A C 1
ATOM 991 O O . LYS A 1 130 ? 7.448 -12.504 -6.051 1.00 95.62 130 LYS A O 1
ATOM 996 N N . ASN A 1 131 ? 5.352 -11.732 -6.339 1.00 94.94 131 ASN A N 1
ATOM 997 C CA . ASN A 1 131 ? 4.726 -13.042 -6.404 1.00 94.94 131 ASN A CA 1
ATOM 998 C C . ASN A 1 131 ? 4.412 -13.483 -7.849 1.00 94.94 131 ASN A C 1
ATOM 1000 O O . ASN A 1 131 ? 3.869 -14.570 -8.032 1.00 94.94 131 ASN A O 1
ATOM 1004 N N . GLY A 1 132 ? 4.774 -12.687 -8.865 1.00 94.88 132 GLY A N 1
ATOM 1005 C CA . GLY A 1 132 ? 4.533 -13.008 -10.275 1.00 94.88 132 GLY A CA 1
ATOM 1006 C C . GLY A 1 132 ? 3.054 -12.976 -10.663 1.00 94.88 132 GLY A C 1
ATOM 1007 O O . GLY A 1 132 ? 2.630 -13.754 -11.511 1.00 94.88 132 GLY A O 1
ATOM 1008 N N . TRP A 1 133 ? 2.259 -12.130 -10.005 1.00 94.94 133 TRP A N 1
ATOM 1009 C CA . TRP A 1 133 ? 0.816 -12.000 -10.239 1.00 94.94 133 TRP A CA 1
ATOM 1010 C C . TRP A 1 133 ? 0.457 -10.872 -11.204 1.00 94.94 133 TRP A C 1
ATOM 1012 O O . TRP A 1 133 ? -0.708 -10.738 -11.551 1.00 94.94 133 TRP A O 1
ATOM 1022 N N . THR A 1 134 ? 1.419 -10.050 -11.617 1.00 90.19 134 THR A N 1
ATOM 1023 C CA . THR A 1 134 ? 1.186 -8.938 -12.548 1.00 90.19 134 THR A CA 1
ATOM 1024 C C . THR A 1 134 ? 0.813 -9.427 -13.945 1.00 90.19 134 THR A C 1
ATOM 1026 O O . THR A 1 134 ? 1.247 -10.502 -14.360 1.00 90.19 134 THR A O 1
ATOM 1029 N N . TYR A 1 135 ? 0.060 -8.598 -14.670 1.00 79.44 135 TYR A N 1
ATOM 1030 C CA . TYR A 1 135 ? -0.242 -8.778 -16.093 1.00 79.44 135 TYR A CA 1
ATOM 1031 C C . TYR A 1 135 ? 0.993 -8.640 -16.990 1.00 79.44 135 TYR A C 1
ATOM 1033 O O . TYR A 1 135 ? 1.917 -7.877 -16.610 1.00 79.44 135 TYR A O 1
#

Secondary structure (DSSP, 8-state):
-----------------TTHHHHHHHHH-GGGSPP-GGGTT-HHHHHHHHHHTTGGGS-TT--BTTB-HHHHHHHT-HHHHHHH----SHHHHHHHHHHHHHHTGGGTS-HHHHHHHHHHHHHHHHHHHHTT---

Foldseek 3Di:
DDDDDDDDDPPPPPPPQFCLVVLVVCLVPLQVFDDDVLLVPVSLQSSLLSLLVSLVSHDCPDDLVNHRLSVCLVQLVLVCLVVVDDQQDPSLVSSLVSLCVRQAVPNPHDSVSSSSSSSSSSSRSVNCVVVVRGD

pLDDT: mean 91.64, std 14.59, range [39.53, 98.88]

Sequence (135 aa):
MKKILTILALTISTSSFAGLPEMMKVYNNPKSAPQVATCKRNTQCNAFVALANQWQAIPNNYRYQGFDIKKQAKQGDGYGLNKGFSLATDKATALSEAGDNTFYSGGSQSVAKERIFA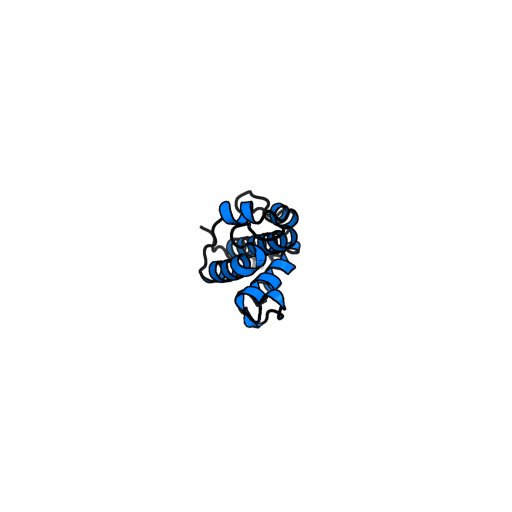QGLAVLLYIEDKNGWTY